Protein AF-X1JJC2-F1 (afdb_monomer_lite)

pLDDT: mean 90.28, std 11.82, range [50.94, 98.5]

Structure (mmCIF, N/CA/C/O backbone):
data_AF-X1JJC2-F1
#
_entry.id   AF-X1JJC2-F1
#
loop_
_atom_site.group_PDB
_atom_site.id
_atom_site.type_symbol
_atom_site.label_atom_id
_atom_site.label_alt_id
_atom_site.label_comp_id
_atom_site.label_asym_id
_atom_site.label_entity_id
_atom_site.label_seq_id
_atom_site.pdbx_PDB_ins_code
_atom_site.Cartn_x
_atom_site.Cartn_y
_atom_site.Cartn_z
_atom_site.occupancy
_atom_site.B_iso_or_equiv
_atom_site.auth_seq_id
_atom_site.auth_comp_id
_atom_site.auth_asym_id
_atom_site.auth_atom_id
_atom_site.pdbx_PDB_model_num
ATOM 1 N N . MET A 1 1 ? -21.782 17.270 -2.071 1.00 70.88 1 MET A N 1
ATOM 2 C CA . MET A 1 1 ? -20.366 16.975 -1.735 1.00 70.88 1 MET A CA 1
ATOM 3 C C . MET A 1 1 ? -19.457 17.809 -2.629 1.00 70.88 1 MET A C 1
ATOM 5 O O . MET A 1 1 ? -19.808 18.003 -3.785 1.00 70.88 1 MET A O 1
ATOM 9 N N . LYS A 1 2 ? -18.329 18.324 -2.120 1.00 88.06 2 LYS A N 1
ATOM 10 C CA . LYS A 1 2 ? -17.323 19.004 -2.957 1.00 88.06 2 LYS A CA 1
ATOM 11 C C . LYS A 1 2 ? -16.445 17.951 -3.638 1.00 88.06 2 LYS A C 1
ATOM 13 O O . LYS A 1 2 ? -15.927 17.072 -2.954 1.00 88.06 2 LYS A O 1
ATOM 18 N N . ILE A 1 3 ? -16.287 18.041 -4.957 1.00 92.50 3 ILE A N 1
ATOM 19 C CA . ILE A 1 3 ? -15.356 17.192 -5.711 1.00 92.50 3 ILE A CA 1
ATOM 20 C C . ILE A 1 3 ? -13.932 17.527 -5.259 1.00 92.50 3 ILE A C 1
ATOM 22 O O . ILE A 1 3 ? -13.566 18.700 -5.168 1.00 92.50 3 ILE A O 1
ATOM 26 N N . ARG A 1 4 ? -13.131 16.499 -4.971 1.00 94.69 4 ARG A N 1
ATOM 27 C CA . ARG A 1 4 ? -11.715 16.639 -4.630 1.00 94.69 4 ARG A CA 1
ATOM 28 C C . ARG A 1 4 ? -10.873 15.937 -5.686 1.00 94.69 4 ARG A C 1
ATOM 30 O O . ARG A 1 4 ? -11.038 14.744 -5.910 1.00 94.69 4 ARG A O 1
ATOM 37 N N . THR A 1 5 ? -9.962 16.677 -6.307 1.00 95.50 5 THR A N 1
ATOM 38 C CA . THR A 1 5 ? -9.025 16.138 -7.300 1.00 95.50 5 THR A CA 1
ATOM 39 C C . THR A 1 5 ? -7.713 15.752 -6.625 1.00 95.50 5 THR A C 1
ATOM 41 O O . THR A 1 5 ? -7.092 16.579 -5.955 1.00 95.50 5 THR A O 1
ATOM 44 N N . TYR A 1 6 ? -7.271 14.514 -6.834 1.00 95.50 6 TYR A N 1
ATOM 45 C CA . TYR A 1 6 ? -5.964 14.010 -6.408 1.00 95.50 6 TYR A CA 1
ATOM 46 C C . TYR A 1 6 ? -5.024 13.971 -7.618 1.00 95.50 6 TYR A C 1
ATOM 48 O O . TYR A 1 6 ? -5.466 13.699 -8.732 1.00 95.50 6 TYR A O 1
ATOM 56 N N . LYS A 1 7 ? -3.741 14.292 -7.422 1.00 97.44 7 LYS A N 1
ATOM 57 C CA . LYS A 1 7 ? -2.743 14.380 -8.499 1.00 97.44 7 LYS A CA 1
ATOM 58 C C . LYS A 1 7 ? -1.500 13.571 -8.141 1.00 97.44 7 LYS A C 1
ATOM 60 O O . LYS A 1 7 ? -1.056 13.612 -6.995 1.00 97.44 7 LYS A O 1
ATOM 65 N N . ALA A 1 8 ? -0.928 12.917 -9.143 1.00 97.69 8 ALA A N 1
ATOM 66 C CA . ALA A 1 8 ? 0.370 12.259 -9.099 1.00 97.69 8 ALA A CA 1
ATOM 67 C C . ALA A 1 8 ? 1.079 12.482 -10.443 1.00 97.69 8 ALA A C 1
ATOM 69 O O . ALA A 1 8 ? 0.416 12.609 -11.473 1.00 97.69 8 ALA A O 1
ATOM 70 N N . GLN A 1 9 ? 2.409 12.553 -10.432 1.00 98.31 9 GLN A N 1
ATOM 71 C CA . GLN A 1 9 ? 3.225 12.617 -11.645 1.00 98.31 9 GLN A CA 1
ATOM 72 C C . GLN A 1 9 ? 4.267 11.505 -11.600 1.00 98.31 9 GLN A C 1
ATOM 74 O O . GLN A 1 9 ? 5.116 11.508 -10.713 1.00 98.31 9 GLN A O 1
ATOM 79 N N . THR A 1 10 ? 4.226 10.595 -12.568 1.00 98.25 10 THR A N 1
ATOM 80 C CA . THR A 1 10 ? 5.177 9.485 -12.687 1.00 98.25 10 THR A CA 1
ATOM 81 C C . THR A 1 10 ? 6.152 9.759 -13.822 1.00 98.25 10 THR A C 1
ATOM 83 O O . THR A 1 10 ? 5.743 10.114 -14.927 1.00 98.25 10 THR A O 1
ATOM 86 N N . LYS A 1 11 ? 7.448 9.616 -13.546 1.00 98.44 11 LYS A N 1
ATOM 87 C CA . LYS A 1 11 ? 8.533 9.780 -14.511 1.00 98.44 11 LYS A CA 1
ATOM 88 C C . LYS A 1 11 ? 9.309 8.471 -14.626 1.00 98.44 11 LYS A C 1
ATOM 90 O O . LYS A 1 11 ? 9.744 7.923 -13.616 1.00 98.44 11 LYS A O 1
ATOM 95 N N . TRP A 1 12 ? 9.522 8.019 -15.859 1.00 98.31 12 TRP A N 1
ATOM 96 C CA . TRP A 1 12 ? 10.458 6.937 -16.149 1.00 98.31 12 TRP A CA 1
ATOM 97 C C . TRP A 1 12 ? 11.899 7.366 -15.861 1.00 98.31 12 TRP A C 1
ATOM 99 O O . TRP A 1 12 ? 12.299 8.478 -16.221 1.00 98.31 12 TRP A O 1
ATOM 109 N N . ILE A 1 13 ? 12.648 6.495 -15.187 1.00 97.50 13 ILE A N 1
ATOM 110 C CA . ILE A 1 13 ? 14.047 6.733 -14.832 1.00 97.50 13 ILE A CA 1
ATOM 111 C C . ILE A 1 13 ? 14.950 5.890 -15.729 1.00 97.50 13 ILE A C 1
ATOM 113 O O . ILE A 1 13 ? 15.681 6.444 -16.544 1.00 97.50 13 ILE A O 1
ATOM 117 N N . GLU A 1 14 ? 14.869 4.568 -15.597 1.00 96.44 14 GLU A N 1
ATOM 118 C CA . GLU A 1 14 ? 15.636 3.594 -16.373 1.00 96.44 14 GLU A CA 1
ATOM 119 C C . GLU A 1 14 ? 14.975 2.216 -16.265 1.00 96.44 14 GLU A C 1
ATOM 121 O O . GLU A 1 14 ? 14.326 1.929 -15.261 1.00 96.44 14 GLU A O 1
ATOM 126 N N . GLY A 1 15 ? 15.150 1.346 -17.264 1.00 95.69 15 GLY A N 1
ATOM 127 C CA . GLY A 1 15 ? 14.594 -0.013 -17.228 1.00 95.69 15 GLY A CA 1
ATOM 128 C C . GLY A 1 15 ? 13.106 -0.028 -16.848 1.00 95.69 15 GLY A C 1
ATOM 129 O O . GLY A 1 15 ? 12.297 0.650 -17.482 1.00 95.69 15 GLY A O 1
ATOM 130 N N . THR A 1 16 ? 12.766 -0.766 -15.793 1.00 95.38 16 THR A N 1
ATOM 131 C CA . THR A 1 16 ? 11.429 -0.856 -15.173 1.00 95.38 16 THR A CA 1
ATOM 132 C C . THR A 1 16 ? 11.190 0.174 -14.064 1.00 95.38 16 THR A C 1
ATOM 134 O O . THR A 1 16 ? 10.080 0.268 -13.544 1.00 95.38 16 THR A O 1
ATOM 137 N N . LYS A 1 17 ? 12.202 0.969 -13.693 1.00 97.50 17 LYS A N 1
ATOM 138 C CA . LYS A 1 17 ? 12.122 1.917 -12.578 1.00 97.50 17 LYS A CA 1
ATOM 139 C C . LYS A 1 17 ? 11.419 3.203 -12.967 1.00 97.50 17 LYS A C 1
ATOM 141 O O . LYS A 1 17 ? 11.796 3.890 -13.925 1.00 97.50 17 LYS A O 1
ATOM 146 N N . VAL A 1 18 ? 10.470 3.607 -12.130 1.00 98.25 18 VAL A N 1
ATOM 147 C CA . VAL A 1 18 ? 9.801 4.905 -12.228 1.00 98.25 18 VAL A CA 1
ATOM 148 C C . VAL A 1 18 ? 9.770 5.615 -10.872 1.00 98.25 18 VAL A C 1
ATOM 150 O O . VAL A 1 18 ? 9.658 4.990 -9.818 1.00 98.25 18 VAL A O 1
ATOM 153 N N . GLU A 1 19 ? 9.854 6.945 -10.893 1.00 98.50 19 GLU A N 1
ATOM 154 C CA . GLU A 1 19 ? 9.639 7.805 -9.723 1.00 98.50 19 GLU A CA 1
ATOM 155 C C . GLU A 1 19 ? 8.262 8.466 -9.849 1.00 98.50 19 GLU A C 1
ATOM 157 O O . GLU A 1 19 ? 7.995 9.177 -10.819 1.00 98.50 19 GLU A O 1
ATOM 162 N N . THR A 1 20 ? 7.395 8.274 -8.857 1.00 98.38 20 THR A N 1
ATOM 163 C CA . THR A 1 20 ? 6.106 8.963 -8.744 1.00 98.38 20 THR A CA 1
ATOM 164 C C . THR A 1 20 ? 6.170 10.035 -7.664 1.00 98.38 20 THR A C 1
ATOM 166 O O . THR A 1 20 ? 6.430 9.749 -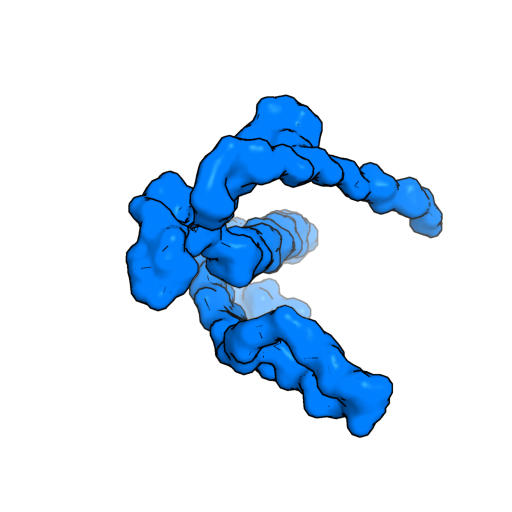6.497 1.00 98.38 20 THR A O 1
ATOM 169 N N . LYS A 1 21 ? 5.888 11.284 -8.040 1.00 98.44 21 LYS A N 1
ATOM 170 C CA . LYS A 1 21 ? 5.744 12.418 -7.122 1.00 98.44 21 LYS A CA 1
ATOM 171 C C . LYS A 1 21 ? 4.282 12.610 -6.735 1.00 98.44 21 LYS A C 1
ATOM 173 O O . LYS A 1 21 ? 3.421 12.762 -7.606 1.00 98.44 21 LYS A O 1
ATOM 178 N N . ILE A 1 22 ? 4.013 12.652 -5.432 1.00 97.81 22 ILE A N 1
ATOM 179 C CA . ILE A 1 22 ? 2.687 12.886 -4.847 1.00 97.81 22 ILE A CA 1
ATOM 180 C C . ILE A 1 22 ? 2.840 13.966 -3.779 1.00 97.81 22 ILE A C 1
ATOM 182 O O . ILE A 1 22 ? 3.312 13.692 -2.681 1.00 97.81 22 ILE A O 1
ATOM 186 N N . ARG A 1 23 ? 2.434 15.203 -4.088 1.00 96.69 23 ARG A N 1
A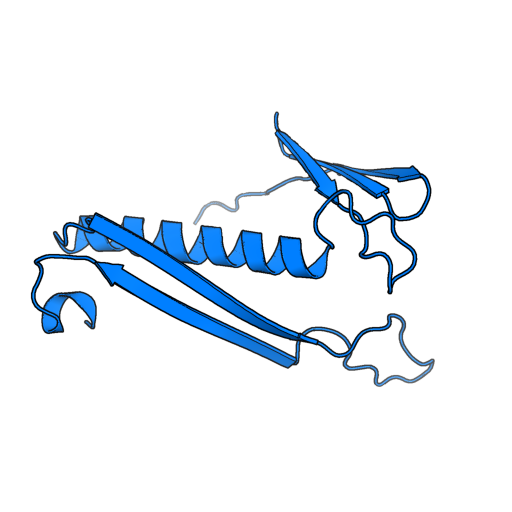TOM 187 C CA . ARG A 1 23 ? 2.734 16.382 -3.253 1.00 96.69 23 ARG A CA 1
ATOM 188 C C . ARG A 1 23 ? 4.248 16.468 -2.965 1.00 96.69 23 ARG A C 1
ATOM 190 O O . ARG A 1 23 ? 5.025 16.533 -3.911 1.00 96.69 23 ARG A O 1
ATOM 197 N N . GLU A 1 24 ? 4.657 16.463 -1.700 1.00 98.00 24 GLU A N 1
ATOM 198 C CA . GLU A 1 24 ? 6.047 16.446 -1.238 1.00 98.00 24 GLU A CA 1
ATOM 199 C C . GLU A 1 24 ? 6.694 15.045 -1.217 1.00 98.00 24 GLU A C 1
ATOM 201 O O . GLU A 1 24 ? 7.902 14.930 -1.021 1.00 98.00 24 GLU A O 1
ATOM 206 N N . PHE A 1 25 ? 5.915 13.980 -1.428 1.00 98.06 25 PHE A N 1
ATOM 207 C CA . PHE A 1 25 ? 6.389 12.599 -1.340 1.00 98.06 25 PHE A CA 1
ATOM 208 C C . PHE A 1 25 ? 6.905 12.075 -2.674 1.00 98.06 25 PHE A C 1
ATOM 210 O O . PHE A 1 25 ? 6.412 12.429 -3.751 1.00 98.06 25 PHE A O 1
ATOM 217 N N . LYS A 1 26 ? 7.857 11.149 -2.572 1.00 97.75 26 LYS A N 1
ATOM 218 C CA . LYS A 1 26 ? 8.352 10.337 -3.677 1.00 97.75 26 LYS A CA 1
ATOM 219 C C . LYS A 1 26 ? 8.063 8.871 -3.401 1.00 97.75 26 LYS A C 1
ATOM 221 O O . LYS A 1 26 ? 8.335 8.389 -2.306 1.00 97.75 26 LYS A O 1
ATOM 226 N N . VAL A 1 27 ? 7.547 8.182 -4.407 1.00 98.31 27 VAL A N 1
ATOM 227 C CA . VAL A 1 27 ? 7.316 6.739 -4.394 1.00 98.31 27 VAL A CA 1
ATOM 228 C C . VAL A 1 27 ? 8.050 6.146 -5.584 1.00 98.31 27 VAL A C 1
ATOM 230 O O . VAL A 1 27 ? 7.816 6.562 -6.718 1.00 98.31 27 VAL A O 1
ATOM 233 N N . PHE A 1 28 ? 8.947 5.202 -5.327 1.00 98.31 28 PHE A N 1
ATOM 234 C CA . PHE A 1 28 ? 9.601 4.434 -6.379 1.00 98.31 28 PHE A CA 1
ATOM 235 C C . PHE A 1 28 ? 8.788 3.180 -6.669 1.00 98.31 28 PHE A C 1
ATOM 237 O O . PHE A 1 28 ? 8.195 2.598 -5.761 1.00 98.31 28 PHE A O 1
ATOM 244 N N . ILE A 1 29 ? 8.754 2.800 -7.938 1.00 98.31 29 ILE A N 1
ATOM 245 C CA . ILE A 1 29 ? 8.142 1.567 -8.424 1.00 98.31 29 ILE A CA 1
ATOM 246 C C . ILE A 1 29 ? 9.165 0.906 -9.342 1.00 98.31 29 ILE A C 1
ATOM 248 O O . ILE A 1 29 ? 9.865 1.600 -10.086 1.00 98.31 29 ILE A O 1
ATOM 252 N N . ASP A 1 30 ? 9.263 -0.410 -9.256 1.00 97.88 30 ASP A N 1
ATOM 253 C CA . ASP A 1 30 ? 10.151 -1.248 -10.062 1.00 97.88 30 ASP A CA 1
ATOM 254 C C . ASP A 1 30 ? 9.389 -2.522 -10.464 1.00 97.88 30 ASP A C 1
ATOM 256 O O . ASP A 1 30 ? 8.170 -2.563 -10.372 1.00 97.88 30 ASP A O 1
ATOM 260 N N . GLU A 1 31 ? 10.082 -3.556 -10.919 1.00 96.44 31 GLU A N 1
ATOM 261 C CA . GLU A 1 31 ? 9.546 -4.904 -11.079 1.00 96.44 31 GLU A CA 1
ATOM 262 C C . GLU A 1 31 ? 10.468 -5.917 -10.360 1.00 96.44 31 GLU A C 1
ATOM 264 O O . GLU A 1 31 ? 11.667 -5.651 -10.183 1.00 96.44 31 GLU A O 1
ATOM 269 N N . PRO A 1 32 ? 9.953 -7.089 -9.948 1.00 95.62 32 PRO A N 1
ATOM 270 C CA . PRO A 1 32 ? 10.753 -8.213 -9.476 1.00 95.62 32 PRO A CA 1
ATOM 271 C C . PRO A 1 32 ? 11.733 -8.706 -10.547 1.00 95.62 32 PRO A C 1
ATOM 273 O O . PRO A 1 32 ? 11.566 -8.448 -11.746 1.00 95.62 32 PRO A O 1
ATOM 276 N N . LEU A 1 33 ? 12.745 -9.471 -10.129 1.00 94.81 33 LEU A N 1
ATOM 277 C CA . LEU A 1 33 ? 13.760 -10.004 -11.046 1.00 94.81 33 LEU A CA 1
ATOM 278 C C . LEU A 1 33 ? 13.135 -10.922 -12.110 1.00 94.81 33 LEU A C 1
ATOM 280 O O . LEU A 1 33 ? 13.505 -10.854 -13.283 1.00 94.81 33 LEU A O 1
ATOM 284 N N . GLU A 1 34 ? 12.146 -11.736 -11.732 1.00 91.19 34 GLU A N 1
ATOM 285 C CA . GLU A 1 34 ? 11.408 -12.620 -12.642 1.00 91.19 34 GLU A CA 1
ATOM 286 C C . GLU A 1 34 ? 10.602 -11.867 -13.714 1.00 91.19 34 GLU A C 1
ATOM 288 O O . GLU A 1 34 ? 10.344 -12.411 -14.789 1.00 91.19 34 GLU A O 1
ATOM 293 N N . PHE A 1 35 ? 10.276 -10.594 -13.470 1.00 87.81 35 PHE A N 1
ATOM 294 C CA . PHE A 1 35 ? 9.628 -9.694 -14.427 1.00 87.81 35 PHE A CA 1
ATOM 295 C C . PHE A 1 35 ? 10.606 -8.683 -15.040 1.00 87.81 35 PHE A C 1
ATOM 297 O O . PHE A 1 35 ? 10.199 -7.645 -15.558 1.00 87.81 35 PHE A O 1
ATOM 304 N N . ARG A 1 36 ? 11.903 -9.032 -15.072 1.00 90.62 36 ARG A N 1
ATOM 305 C CA . ARG A 1 36 ? 12.998 -8.256 -15.687 1.00 90.62 36 ARG A CA 1
ATOM 306 C C . ARG A 1 36 ? 13.270 -6.902 -15.028 1.00 90.62 36 ARG A C 1
ATOM 308 O O . ARG A 1 36 ? 13.943 -6.070 -15.640 1.00 90.62 36 ARG A O 1
ATOM 315 N N . GLY A 1 37 ? 12.767 -6.676 -13.818 1.00 93.88 37 GLY A N 1
ATOM 316 C CA . GLY A 1 37 ? 13.134 -5.503 -13.042 1.00 93.88 37 GLY A CA 1
ATOM 317 C C . GLY A 1 37 ? 14.370 -5.730 -12.191 1.00 93.88 37 GLY A C 1
ATOM 318 O O . GLY A 1 37 ? 15.135 -6.671 -12.411 1.00 93.88 37 GLY A O 1
ATOM 319 N N . THR A 1 38 ? 14.590 -4.838 -11.225 1.00 97.06 38 THR A N 1
ATOM 320 C CA . THR A 1 38 ? 15.765 -4.912 -10.342 1.00 97.06 38 THR A CA 1
ATOM 321 C C . THR A 1 38 ? 15.417 -5.173 -8.880 1.00 97.06 38 THR A C 1
ATOM 323 O O . THR A 1 38 ? 16.320 -5.211 -8.046 1.00 97.06 38 THR A O 1
ATOM 326 N N . ASN A 1 39 ? 14.131 -5.372 -8.568 1.00 97.25 39 ASN A N 1
ATOM 327 C CA . ASN A 1 39 ? 13.632 -5.646 -7.223 1.00 97.25 39 ASN A CA 1
ATOM 328 C C . ASN A 1 39 ? 14.089 -4.608 -6.172 1.00 97.25 39 ASN A C 1
ATOM 330 O O . ASN A 1 39 ? 14.392 -4.947 -5.029 1.00 97.25 39 ASN A O 1
ATOM 334 N N . THR A 1 40 ? 14.197 -3.331 -6.566 1.00 97.44 40 THR A N 1
ATOM 335 C CA . THR A 1 40 ? 14.630 -2.233 -5.669 1.00 97.44 40 THR A CA 1
ATOM 336 C C . THR A 1 40 ? 13.478 -1.411 -5.094 1.00 97.44 40 THR A C 1
ATOM 338 O O . THR A 1 40 ? 13.689 -0.560 -4.230 1.00 97.44 40 THR A O 1
ATOM 341 N N . ALA A 1 41 ? 12.263 -1.653 -5.574 1.00 97.81 41 ALA A N 1
ATOM 342 C CA . ALA A 1 41 ? 11.025 -1.028 -5.136 1.00 97.81 41 ALA A CA 1
ATOM 343 C C . ALA A 1 41 ? 9.862 -2.002 -5.415 1.00 97.81 41 ALA A C 1
ATOM 345 O O . ALA A 1 41 ? 10.039 -2.909 -6.233 1.00 97.81 41 ALA A O 1
ATOM 346 N N . PRO A 1 42 ? 8.694 -1.852 -4.760 1.00 97.75 42 PRO A N 1
ATOM 347 C CA . PRO A 1 42 ? 7.545 -2.704 -5.047 1.00 97.75 42 PRO A CA 1
ATOM 348 C C . PRO A 1 42 ? 7.105 -2.549 -6.498 1.00 97.75 42 PRO A C 1
ATOM 350 O O . PRO A 1 42 ? 7.279 -1.487 -7.111 1.00 97.75 42 PRO A O 1
ATOM 353 N N . ASN A 1 43 ? 6.469 -3.591 -7.013 1.00 95.75 43 ASN A N 1
ATOM 354 C CA . ASN A 1 43 ? 5.867 -3.525 -8.329 1.00 95.75 43 ASN A CA 1
ATOM 355 C C . ASN A 1 43 ? 4.563 -2.710 -8.327 1.00 95.75 43 ASN A C 1
ATOM 357 O O . ASN A 1 43 ? 3.993 -2.443 -7.259 1.00 95.75 43 ASN A O 1
ATOM 361 N N . PRO A 1 44 ? 4.062 -2.268 -9.497 1.00 94.31 44 PRO A N 1
ATOM 362 C CA . PRO A 1 44 ? 2.857 -1.442 -9.555 1.00 94.31 44 PRO A CA 1
ATOM 363 C C . PRO A 1 44 ? 1.631 -2.098 -8.895 1.00 94.31 44 PRO A C 1
ATOM 365 O O . PRO A 1 44 ? 0.801 -1.410 -8.299 1.00 94.31 44 PRO A O 1
ATOM 368 N N . VAL A 1 45 ? 1.515 -3.424 -8.999 1.00 93.69 45 VAL A N 1
ATOM 369 C CA . VAL A 1 45 ? 0.386 -4.224 -8.501 1.00 93.69 45 VAL A CA 1
ATOM 370 C C . VAL A 1 45 ? 0.446 -4.361 -6.975 1.00 93.69 45 VAL A C 1
ATOM 372 O O . VAL A 1 45 ? -0.554 -4.150 -6.289 1.00 93.69 45 VAL A O 1
ATOM 375 N N . GLU A 1 46 ? 1.627 -4.630 -6.428 1.00 96.06 46 GLU A N 1
ATOM 376 C CA . GLU A 1 46 ? 1.906 -4.665 -4.990 1.00 96.06 46 GLU A CA 1
ATOM 377 C C . GLU A 1 46 ? 1.682 -3.296 -4.351 1.00 96.06 46 GLU A C 1
ATOM 379 O O . GLU A 1 46 ? 1.024 -3.190 -3.315 1.00 96.06 46 GLU A O 1
ATOM 384 N N . LEU A 1 47 ? 2.161 -2.225 -4.992 1.00 97.38 47 LEU A N 1
ATOM 385 C CA . LEU A 1 47 ? 1.950 -0.866 -4.504 1.00 97.38 47 LEU A CA 1
ATOM 386 C C . LEU A 1 47 ? 0.461 -0.491 -4.508 1.00 97.38 47 LEU A C 1
ATOM 388 O O . LEU A 1 47 ? -0.010 0.196 -3.596 1.00 97.38 47 LEU A O 1
ATOM 392 N N . PHE A 1 48 ? -0.302 -0.958 -5.499 1.00 96.31 48 PHE A N 1
ATOM 393 C CA . PHE A 1 48 ? -1.752 -0.798 -5.511 1.00 96.31 48 PHE A CA 1
ATOM 394 C C . PHE A 1 48 ? -2.408 -1.494 -4.309 1.00 96.31 48 PHE A C 1
ATOM 396 O O . PHE A 1 48 ? -3.194 -0.851 -3.606 1.00 96.31 48 PHE A O 1
ATOM 403 N N . LEU A 1 49 ? -2.052 -2.751 -4.012 1.00 97.88 49 LEU A N 1
ATOM 404 C CA . LEU A 1 49 ? -2.554 -3.452 -2.822 1.00 97.88 49 LEU A CA 1
ATOM 405 C C . LEU A 1 49 ? -2.152 -2.728 -1.531 1.00 97.88 49 LEU A C 1
ATOM 407 O O . LEU A 1 49 ? -3.000 -2.510 -0.669 1.00 97.88 49 LEU A O 1
ATOM 411 N N . ALA A 1 50 ? -0.910 -2.251 -1.423 1.00 97.81 50 ALA A N 1
ATOM 412 C CA . ALA A 1 50 ? -0.464 -1.459 -0.277 1.00 97.81 50 ALA A CA 1
ATOM 413 C C . ALA A 1 50 ? -1.305 -0.180 -0.091 1.00 97.81 50 ALA A C 1
ATOM 415 O O . ALA A 1 50 ? -1.705 0.156 1.028 1.00 97.81 50 ALA A O 1
ATOM 416 N N . SER A 1 51 ? -1.640 0.513 -1.187 1.00 97.56 51 SER A N 1
ATOM 417 C CA . SER A 1 51 ? -2.505 1.699 -1.143 1.00 97.56 51 SER A CA 1
ATOM 418 C C . SER A 1 51 ? -3.921 1.375 -0.648 1.00 97.56 51 SER A C 1
ATOM 420 O O . SER A 1 51 ? -4.490 2.129 0.150 1.00 97.56 51 SER A O 1
ATOM 422 N N . LEU A 1 52 ? -4.469 0.226 -1.060 1.00 97.94 52 LEU A N 1
ATOM 423 C CA . LEU A 1 52 ? -5.766 -0.264 -0.603 1.00 97.94 52 LEU A CA 1
ATOM 424 C C . LEU A 1 52 ? -5.727 -0.613 0.889 1.00 97.94 52 LEU A C 1
ATOM 426 O O . LEU A 1 52 ? -6.620 -0.194 1.624 1.00 97.94 52 LEU A O 1
ATOM 430 N N . GLY A 1 53 ? -4.673 -1.287 1.358 1.00 97.94 53 GLY A N 1
ATOM 431 C CA . GLY A 1 53 ? -4.473 -1.592 2.779 1.00 97.94 53 GLY A CA 1
ATOM 432 C C . GLY A 1 53 ? -4.465 -0.342 3.649 1.00 97.94 53 GLY A C 1
ATOM 433 O O . GLY A 1 53 ? -5.176 -0.279 4.653 1.00 97.94 53 GLY A O 1
ATOM 434 N N . GLY A 1 54 ? -3.765 0.707 3.207 1.00 97.81 54 GLY A N 1
ATOM 435 C CA . GLY A 1 54 ? -3.800 2.011 3.869 1.00 97.81 54 GLY A CA 1
ATOM 436 C C . GLY A 1 54 ? -5.213 2.603 3.943 1.00 97.81 54 GLY A C 1
ATOM 437 O O . GLY A 1 54 ? -5.621 3.100 4.993 1.00 97.81 54 GLY A O 1
ATOM 438 N N . CYS A 1 55 ? -5.990 2.513 2.860 1.00 96.88 55 CYS A N 1
ATOM 439 C CA . CYS A 1 55 ? -7.378 2.982 2.833 1.00 96.88 55 CYS A CA 1
ATOM 440 C C . CYS A 1 55 ? -8.270 2.221 3.830 1.00 96.88 55 CYS A C 1
ATOM 442 O O . CYS A 1 55 ? -9.018 2.842 4.592 1.00 96.88 55 CYS A O 1
ATOM 444 N N . VAL A 1 56 ? -8.156 0.889 3.869 1.00 96.56 56 VAL A N 1
ATOM 445 C CA . VAL A 1 56 ? -8.905 0.032 4.798 1.00 96.56 56 VAL A CA 1
ATOM 446 C C . VAL A 1 56 ? -8.549 0.385 6.244 1.00 96.56 56 VAL A C 1
ATOM 448 O O . VAL A 1 56 ? -9.444 0.728 7.016 1.00 96.56 56 VAL A O 1
ATOM 451 N N . ILE A 1 57 ? -7.260 0.422 6.601 1.00 96.44 57 ILE A N 1
ATOM 452 C CA . ILE A 1 57 ? -6.801 0.770 7.959 1.00 96.44 57 ILE A CA 1
ATOM 453 C C . ILE A 1 57 ? -7.318 2.145 8.395 1.00 96.44 57 ILE A C 1
ATOM 455 O O . ILE A 1 57 ? -7.858 2.287 9.495 1.00 96.44 57 ILE A O 1
ATOM 459 N N . LEU A 1 58 ? -7.184 3.169 7.545 1.00 96.19 58 LEU A N 1
ATOM 460 C CA . LEU A 1 58 ? -7.643 4.524 7.871 1.00 96.19 58 LEU A CA 1
ATOM 461 C C . LEU A 1 58 ? -9.160 4.582 8.070 1.00 96.19 58 LEU A C 1
ATOM 463 O O . LEU A 1 58 ? -9.635 5.317 8.937 1.00 96.19 58 LEU A O 1
ATOM 467 N N . THR A 1 59 ? -9.909 3.781 7.313 1.00 94.50 59 THR A N 1
ATOM 468 C CA . THR A 1 59 ? -11.362 3.660 7.454 1.00 94.50 59 THR A CA 1
ATOM 469 C C . THR A 1 59 ? -11.731 3.012 8.788 1.00 94.50 59 THR A C 1
ATOM 471 O O . THR A 1 59 ? -12.491 3.610 9.552 1.00 94.50 59 THR A O 1
ATOM 474 N N . TYR A 1 60 ? -11.138 1.860 9.127 1.00 93.62 60 TYR A N 1
ATOM 475 C CA . TYR A 1 60 ? -11.353 1.194 10.420 1.00 93.62 60 TYR A CA 1
ATOM 476 C C . TYR A 1 60 ? -11.005 2.113 11.592 1.00 93.62 60 TYR A C 1
ATOM 478 O O . TYR A 1 60 ? -11.809 2.286 12.505 1.00 93.62 60 TYR A O 1
ATOM 486 N N . ARG A 1 61 ? -9.856 2.798 11.542 1.00 93.19 61 ARG A N 1
ATOM 487 C CA . ARG A 1 61 ? -9.472 3.770 12.578 1.00 93.19 61 ARG A CA 1
ATOM 488 C C . ARG A 1 61 ? -10.416 4.967 12.668 1.00 93.19 61 ARG A C 1
ATOM 490 O O . ARG A 1 61 ? -10.612 5.500 13.761 1.00 93.19 61 ARG A O 1
ATOM 497 N N . GLY A 1 62 ? -10.967 5.414 11.542 1.00 92.75 62 GLY A N 1
ATOM 498 C CA . GLY A 1 62 ? -11.952 6.492 11.496 1.00 92.75 62 GLY A CA 1
ATOM 499 C C . GLY A 1 62 ? -13.258 6.106 12.191 1.00 92.75 62 GLY A C 1
ATOM 500 O O . GLY A 1 62 ? -13.759 6.870 13.016 1.00 92.75 62 GLY A O 1
ATOM 501 N N . TYR A 1 63 ? -13.776 4.909 11.908 1.00 91.06 63 TYR A N 1
ATOM 502 C CA . TYR A 1 63 ? -15.019 4.414 12.502 1.00 91.06 63 TYR A CA 1
ATOM 503 C C . TYR A 1 63 ? -14.861 3.939 13.945 1.00 91.06 63 TYR A C 1
ATOM 505 O O . TYR A 1 63 ? -15.732 4.234 14.756 1.00 91.06 63 TYR A O 1
ATOM 513 N N . ALA A 1 64 ? -13.749 3.301 14.313 1.00 90.81 64 ALA A N 1
ATOM 514 C CA . ALA A 1 64 ? -13.503 2.861 15.688 1.00 90.81 64 ALA A CA 1
ATOM 515 C C . ALA A 1 64 ? -13.612 4.017 16.695 1.00 90.81 64 ALA A C 1
ATOM 517 O O . ALA A 1 64 ? -14.202 3.864 17.761 1.00 90.81 64 ALA A O 1
ATOM 518 N N . LYS A 1 65 ? -13.150 5.218 16.314 1.00 84.31 65 LYS A N 1
ATOM 519 C CA . LYS A 1 65 ? -13.347 6.441 17.109 1.00 84.31 65 LYS A CA 1
ATOM 520 C C . LYS A 1 65 ? -14.821 6.807 17.277 1.00 84.31 65 LYS A C 1
ATOM 522 O O . LYS A 1 65 ? -15.218 7.219 18.357 1.00 84.31 65 LYS A O 1
ATOM 527 N N . LYS A 1 66 ? -15.620 6.673 16.216 1.00 87.19 66 LYS A N 1
ATOM 528 C CA . LYS A 1 66 ? -17.060 6.967 16.239 1.00 87.19 66 LYS A CA 1
ATOM 529 C C . LYS A 1 66 ? -17.831 5.977 17.116 1.00 87.19 66 LYS A C 1
ATOM 531 O O . LYS A 1 66 ? -18.801 6.374 17.747 1.00 87.19 66 LYS A O 1
ATOM 536 N N . PHE A 1 67 ? -17.405 4.718 17.141 1.00 87.38 67 PHE A N 1
ATOM 537 C CA . PHE A 1 67 ? -18.030 3.659 17.931 1.00 87.38 67 PHE A CA 1
ATOM 538 C C . PHE A 1 67 ? -17.399 3.480 19.317 1.00 87.38 67 PHE A C 1
ATOM 540 O O . PHE A 1 67 ? -17.770 2.555 20.026 1.00 87.38 67 PHE A O 1
ATOM 547 N N . GLU A 1 68 ? -16.463 4.339 19.728 1.00 88.69 68 GLU A N 1
ATOM 548 C CA . GLU A 1 68 ? -15.786 4.243 21.031 1.00 88.69 68 GLU A CA 1
ATOM 549 C C . GLU A 1 68 ? -15.148 2.858 21.257 1.00 88.69 68 GLU A C 1
ATOM 551 O O . GLU A 1 68 ? -15.296 2.232 22.310 1.00 88.69 68 GLU A O 1
ATOM 556 N N . VAL A 1 69 ? -14.485 2.341 20.221 1.00 92.25 69 VAL A N 1
ATOM 557 C CA . VAL A 1 69 ? -13.678 1.117 20.266 1.00 92.25 69 VAL A CA 1
ATOM 558 C C . VAL A 1 69 ? -12.209 1.521 20.278 1.00 92.25 69 VAL A C 1
ATOM 560 O O . VAL A 1 69 ? -11.718 2.161 19.343 1.00 92.25 69 VAL A O 1
ATOM 563 N N . ASN A 1 70 ? -11.498 1.150 21.341 1.00 92.75 70 ASN A N 1
ATOM 564 C CA . ASN A 1 70 ? -10.063 1.380 21.439 1.00 92.75 70 ASN A CA 1
ATOM 565 C C . ASN A 1 70 ? -9.300 0.246 20.745 1.00 92.75 70 ASN A C 1
ATOM 567 O O . ASN A 1 70 ? -9.254 -0.871 21.252 1.00 92.75 70 ASN A O 1
ATOM 571 N N . ILE A 1 71 ? -8.720 0.529 19.582 1.00 93.25 71 ILE A N 1
ATOM 572 C CA . ILE A 1 71 ? -7.896 -0.426 18.835 1.00 93.25 71 ILE A CA 1
ATOM 573 C C . ILE A 1 71 ? -6.446 -0.306 19.312 1.00 93.25 71 ILE A C 1
ATOM 575 O O . ILE A 1 71 ? -5.840 0.756 19.161 1.00 93.25 71 ILE A O 1
ATOM 579 N N . GLU A 1 72 ? -5.898 -1.397 19.841 1.00 95.00 72 GLU A N 1
ATOM 580 C CA . GLU A 1 72 ? -4.488 -1.511 20.230 1.00 95.00 72 GLU A CA 1
ATOM 581 C C . GLU A 1 72 ? -3.591 -1.823 19.035 1.00 95.00 72 GLU A C 1
ATOM 583 O O . GLU A 1 72 ? -2.517 -1.242 18.903 1.00 95.00 72 GLU A O 1
ATOM 588 N N . ASP A 1 73 ? -4.043 -2.732 18.170 1.00 96.38 73 ASP A N 1
ATOM 589 C CA . ASP A 1 73 ? -3.325 -3.145 16.969 1.00 96.38 73 ASP A CA 1
ATOM 590 C C . ASP A 1 73 ? -4.303 -3.440 15.827 1.00 96.38 73 ASP A C 1
ATOM 592 O O . ASP A 1 73 ? -5.433 -3.887 16.055 1.00 96.38 73 ASP A O 1
ATOM 596 N N . LEU A 1 74 ? -3.883 -3.140 14.600 1.00 95.75 74 LEU A N 1
ATOM 597 C CA . LEU A 1 74 ? -4.702 -3.269 13.400 1.00 95.75 74 LEU A CA 1
ATOM 598 C C . LEU A 1 74 ? -3.832 -3.610 12.197 1.00 95.75 74 LEU A C 1
ATOM 600 O O . LEU A 1 74 ? -3.092 -2.763 11.693 1.00 95.75 74 LEU A O 1
ATOM 604 N N . VAL A 1 75 ? -4.003 -4.827 11.697 1.00 97.69 75 VAL A N 1
ATOM 605 C CA . VAL A 1 75 ? -3.288 -5.350 10.534 1.00 97.69 75 VAL A CA 1
ATOM 606 C C . VAL A 1 75 ? -4.297 -5.701 9.447 1.00 97.69 75 VAL A C 1
ATOM 608 O O . VAL A 1 75 ? -5.375 -6.223 9.727 1.00 97.69 75 VAL A O 1
ATOM 611 N N . VAL A 1 76 ? -3.956 -5.396 8.195 1.00 97.50 76 VAL A N 1
ATOM 612 C CA . VAL A 1 76 ? -4.740 -5.805 7.026 1.00 97.50 76 VAL A CA 1
ATOM 613 C C . VAL A 1 76 ? -3.839 -6.623 6.117 1.00 97.50 76 VAL A C 1
ATOM 615 O O . VAL A 1 76 ? -2.918 -6.079 5.510 1.00 97.50 76 VAL A O 1
ATOM 618 N N . ASN A 1 77 ? -4.124 -7.918 6.017 1.00 97.94 77 ASN A N 1
ATOM 619 C CA . ASN A 1 77 ? -3.487 -8.801 5.047 1.00 97.94 77 ASN A CA 1
ATOM 620 C C . ASN A 1 77 ? -4.261 -8.703 3.736 1.00 97.94 77 ASN A C 1
ATOM 622 O O . ASN A 1 77 ? -5.488 -8.767 3.746 1.00 97.94 77 ASN A O 1
ATOM 626 N N . LEU A 1 78 ? -3.559 -8.521 2.621 1.00 97.75 78 LEU A N 1
ATOM 627 C CA . LEU A 1 78 ? -4.150 -8.338 1.299 1.00 97.75 78 LEU A CA 1
ATOM 628 C C . LEU A 1 78 ? -3.502 -9.283 0.304 1.00 97.75 78 LEU A C 1
ATOM 630 O O . LEU A 1 78 ? -2.280 -9.347 0.201 1.00 97.75 78 LEU A O 1
ATOM 634 N N . GLU A 1 79 ? -4.339 -9.938 -0.482 1.00 97.25 79 GLU A N 1
ATOM 635 C CA . GLU A 1 79 ? -3.921 -10.740 -1.621 1.00 97.25 79 GLU A CA 1
ATOM 636 C C . GLU A 1 79 ? -4.842 -10.465 -2.807 1.00 97.25 79 GLU A C 1
ATOM 638 O O . GLU A 1 79 ? -6.016 -10.118 -2.647 1.00 97.25 79 GLU A O 1
ATOM 643 N N . GLY A 1 80 ? -4.314 -10.593 -4.018 1.00 95.19 80 GLY A N 1
ATOM 644 C CA . GLY A 1 80 ? -5.102 -10.389 -5.221 1.00 95.19 80 GLY A CA 1
ATOM 645 C C . GLY A 1 80 ? -4.638 -11.282 -6.353 1.00 95.19 80 GLY A C 1
ATOM 646 O O . GLY A 1 80 ? -3.457 -11.305 -6.688 1.00 95.19 80 GLY A O 1
ATOM 647 N N . ASP A 1 81 ? -5.588 -11.976 -6.971 1.00 92.88 81 ASP A N 1
ATOM 648 C CA . ASP A 1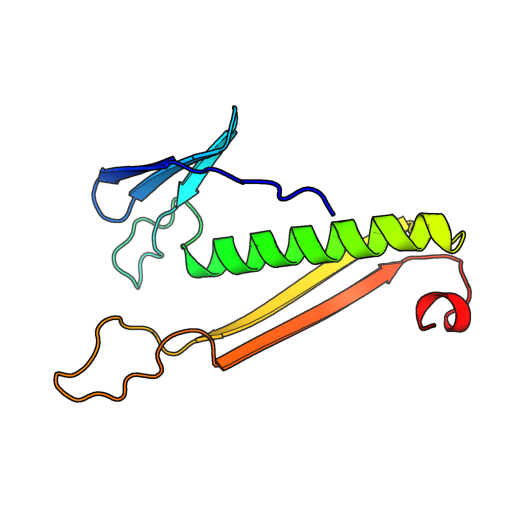 81 ? -5.312 -12.813 -8.132 1.00 92.88 81 ASP A CA 1
ATOM 649 C C . ASP A 1 81 ? -5.450 -11.956 -9.380 1.00 92.88 81 ASP A C 1
ATOM 651 O O . ASP A 1 81 ? -6.507 -11.367 -9.632 1.00 92.88 81 ASP A O 1
ATOM 655 N N . MET A 1 82 ? -4.398 -11.891 -10.184 1.00 87.44 82 MET A N 1
ATOM 656 C CA . MET A 1 82 ? -4.364 -11.103 -11.409 1.00 87.44 82 MET A CA 1
ATOM 657 C C . MET A 1 82 ? -3.917 -11.971 -12.577 1.00 87.44 82 MET A C 1
ATOM 659 O O . MET A 1 82 ? -3.000 -12.774 -12.450 1.00 87.44 82 MET A O 1
ATOM 663 N N . ILE A 1 83 ? -4.554 -11.785 -13.735 1.00 84.06 83 ILE A N 1
ATOM 664 C CA . ILE A 1 83 ? -4.012 -12.294 -14.999 1.00 84.06 83 ILE A CA 1
ATOM 665 C C . ILE A 1 83 ? -3.045 -11.226 -15.539 1.00 84.06 83 ILE A C 1
ATOM 667 O O . ILE A 1 83 ? -3.526 -10.137 -15.886 1.00 84.06 83 ILE A O 1
ATOM 671 N N . PRO A 1 84 ? -1.722 -11.495 -15.582 1.00 73.81 84 PRO A N 1
ATOM 672 C CA . PRO A 1 84 ? -0.722 -10.552 -16.078 1.00 73.81 84 PRO A CA 1
ATOM 673 C C . PRO A 1 84 ? -0.760 -10.422 -17.610 1.00 73.81 84 PRO A C 1
ATOM 675 O O . PRO A 1 84 ? -1.356 -11.240 -18.312 1.00 73.81 84 PRO A O 1
ATOM 678 N N . GLY A 1 85 ? -0.099 -9.386 -18.129 1.00 68.94 85 GLY A N 1
ATOM 679 C CA . GLY A 1 85 ? -0.084 -9.026 -19.549 1.00 68.94 85 GLY A CA 1
ATOM 680 C C . GLY A 1 85 ? -0.988 -7.829 -19.849 1.00 68.94 85 GLY A C 1
ATOM 681 O O . GLY A 1 85 ? -2.016 -7.625 -19.206 1.00 68.94 85 GLY A O 1
ATOM 682 N N . GLY A 1 86 ? -0.602 -7.005 -20.818 1.00 59.25 86 GLY A N 1
ATOM 683 C CA . GLY A 1 86 ? -1.405 -5.865 -21.243 1.00 59.25 86 GLY A CA 1
ATOM 684 C C . GLY A 1 86 ? -1.263 -5.627 -22.735 1.00 59.25 86 GLY A C 1
ATOM 685 O O . GLY A 1 86 ? -0.196 -5.207 -23.160 1.00 59.25 86 GLY A O 1
ATOM 686 N N . TRP A 1 87 ? -2.317 -5.930 -23.500 1.00 52.00 87 TRP A N 1
ATOM 687 C CA . TRP A 1 87 ? -3.020 -5.020 -24.415 1.00 52.00 87 TRP A CA 1
ATOM 688 C C . TRP A 1 87 ? -4.072 -5.765 -25.243 1.00 52.00 87 TRP A C 1
ATOM 690 O O . TRP A 1 87 ? -3.841 -6.895 -25.658 1.00 52.00 87 TRP A O 1
ATOM 700 N N . VAL A 1 88 ? -5.185 -5.067 -25.478 1.00 58.16 88 VAL A N 1
ATOM 701 C CA . VAL A 1 88 ? -6.419 -5.511 -26.140 1.00 58.16 88 VAL A CA 1
ATOM 702 C C . VAL A 1 88 ? -6.136 -6.210 -27.471 1.00 58.16 88 VAL A C 1
ATOM 704 O O . VAL A 1 88 ? -5.326 -5.745 -28.269 1.00 58.16 88 VAL A O 1
ATOM 707 N N . ASP A 1 89 ? -6.852 -7.294 -27.724 1.00 50.94 89 ASP A N 1
ATOM 708 C CA . ASP A 1 89 ? -7.017 -7.852 -29.061 1.00 50.94 89 ASP A CA 1
ATOM 709 C C . ASP A 1 89 ? -7.843 -6.903 -29.960 1.00 50.94 89 ASP A C 1
ATOM 711 O O . ASP A 1 89 ? -8.583 -6.036 -29.499 1.00 50.94 89 ASP A O 1
ATOM 715 N N . GLU A 1 90 ? -7.711 -7.046 -31.278 1.00 56.53 90 GLU A N 1
ATOM 716 C CA . GLU A 1 90 ? -8.242 -6.087 -32.263 1.00 56.53 90 GLU A CA 1
ATOM 717 C C . GLU A 1 90 ? -9.790 -6.031 -32.283 1.00 56.53 90 GLU A C 1
ATOM 719 O O . GLU A 1 90 ? -10.364 -4.970 -32.530 1.00 56.53 90 GLU A O 1
ATOM 724 N N . GLN A 1 91 ? -10.457 -7.137 -31.916 1.00 62.09 91 GLN A N 1
ATOM 725 C CA . GLN A 1 91 ? -11.836 -7.257 -31.406 1.00 62.09 91 GLN A CA 1
ATOM 726 C C . GLN A 1 91 ? -11.929 -8.531 -30.547 1.00 62.09 91 GLN A C 1
ATOM 728 O O . GLN A 1 91 ? -12.302 -9.613 -30.984 1.00 62.09 91 GLN A O 1
ATOM 733 N N . GLY A 1 92 ? -11.629 -8.466 -29.278 1.00 57.94 92 GLY A N 1
ATOM 734 C CA . GLY A 1 92 ? -11.971 -7.372 -28.389 1.00 57.94 92 GLY A CA 1
ATOM 735 C C . GLY A 1 92 ? -12.391 -7.940 -27.040 1.00 57.94 92 GLY A C 1
ATOM 736 O O . GLY A 1 92 ? -13.381 -7.500 -26.456 1.00 57.94 92 GLY A O 1
ATOM 737 N N . ARG A 1 93 ? -11.702 -8.978 -26.563 1.00 60.47 93 ARG A N 1
ATOM 738 C CA . ARG A 1 93 ? -11.858 -9.541 -25.232 1.00 60.47 93 ARG A CA 1
ATOM 739 C C . ARG A 1 93 ? -10.514 -9.898 -24.629 1.00 60.47 93 ARG A C 1
ATOM 741 O O . ARG A 1 93 ? -10.120 -11.058 -24.556 1.00 60.47 93 ARG A O 1
ATOM 748 N N . GLU A 1 94 ? -9.952 -8.914 -23.955 1.00 61.09 94 GLU A N 1
ATOM 749 C CA . GLU A 1 94 ? -8.997 -9.173 -22.895 1.00 61.09 94 GLU A CA 1
ATOM 750 C C . GLU A 1 94 ? -9.519 -8.655 -21.560 1.00 61.09 94 GLU A C 1
ATOM 752 O O . GLU A 1 94 ? -9.513 -7.459 -21.281 1.00 61.09 94 GLU A O 1
ATOM 757 N N . ARG A 1 95 ? -9.950 -9.574 -20.686 1.00 61.28 95 ARG A N 1
ATOM 758 C CA . ARG A 1 95 ? -10.097 -9.268 -19.257 1.00 61.28 95 ARG A CA 1
ATOM 759 C C . ARG A 1 95 ? -8.789 -9.611 -18.562 1.00 61.28 95 ARG A C 1
ATOM 761 O O . ARG A 1 95 ? -8.669 -10.686 -17.979 1.00 61.28 95 ARG A O 1
ATOM 768 N N . ARG A 1 96 ? -7.818 -8.714 -18.640 1.00 73.44 96 ARG A N 1
ATOM 769 C CA . ARG A 1 96 ? -6.575 -8.775 -17.859 1.00 73.44 96 ARG A CA 1
ATOM 770 C C . ARG A 1 96 ? -6.687 -7.852 -16.639 1.00 73.44 96 ARG A C 1
ATOM 772 O O . ARG A 1 96 ? -7.619 -7.052 -16.567 1.00 73.44 96 ARG A O 1
ATOM 779 N N . GLY A 1 97 ? -5.813 -8.022 -15.651 1.00 83.31 97 GLY A N 1
ATOM 780 C CA . GLY A 1 97 ? -5.942 -7.354 -14.349 1.00 83.31 97 GLY A CA 1
ATOM 781 C C . GLY A 1 97 ? -6.513 -8.250 -13.250 1.00 83.31 97 GLY A C 1
ATOM 782 O O . GLY A 1 97 ? -6.673 -9.464 -13.435 1.00 83.31 97 GLY A O 1
ATOM 783 N N . PHE A 1 98 ? -6.790 -7.645 -12.093 1.00 88.69 98 PHE A N 1
ATOM 784 C CA . PHE A 1 98 ? -7.314 -8.348 -10.926 1.00 88.69 98 PHE A CA 1
ATOM 785 C C . PHE A 1 98 ? -8.652 -9.037 -11.223 1.00 88.69 98 PHE A C 1
ATOM 787 O O . PHE A 1 98 ? -9.567 -8.456 -11.809 1.00 88.69 98 PHE A O 1
ATOM 794 N N . LYS A 1 99 ? -8.762 -10.292 -10.794 1.00 89.62 99 LYS A N 1
ATOM 795 C CA . LYS A 1 99 ? -9.996 -11.087 -10.774 1.00 89.62 99 LYS A CA 1
ATOM 796 C C . LYS A 1 99 ? -10.702 -10.957 -9.449 1.00 89.62 99 LYS A C 1
ATOM 798 O O . LYS A 1 99 ? -11.920 -10.811 -9.409 1.00 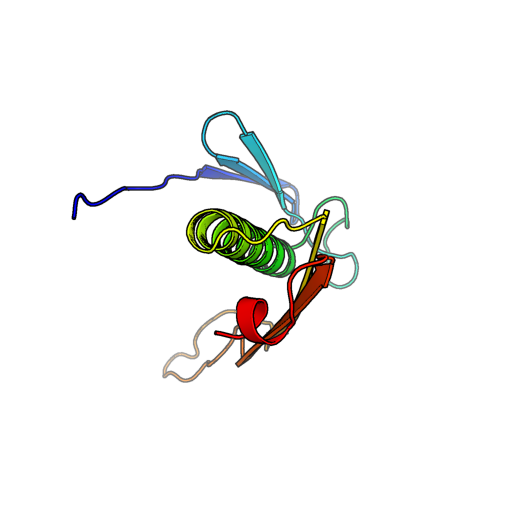89.62 99 LYS A O 1
ATOM 803 N N . GLN A 1 100 ? -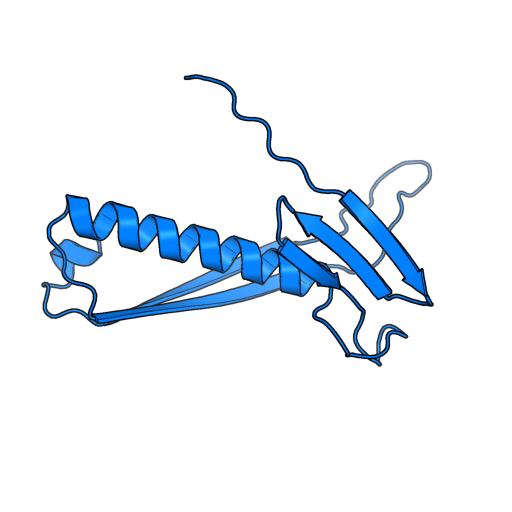9.913 -10.982 -8.390 1.00 93.50 100 GLN A N 1
ATOM 804 C CA . GLN A 1 100 ? -10.388 -10.838 -7.039 1.00 93.50 100 GLN A CA 1
ATOM 805 C C . GLN A 1 100 ? -9.272 -10.245 -6.196 1.00 93.50 100 GLN A C 1
ATOM 807 O O . GLN A 1 100 ? -8.098 -10.535 -6.413 1.00 93.50 100 GLN A O 1
ATOM 812 N N . ILE A 1 101 ? -9.670 -9.416 -5.242 1.00 96.75 101 ILE A N 1
ATOM 813 C CA . ILE A 1 101 ? -8.825 -8.971 -4.144 1.00 96.75 101 ILE A CA 1
ATOM 814 C C . ILE A 1 101 ? -9.522 -9.442 -2.877 1.00 96.75 101 ILE A C 1
ATOM 816 O O . ILE A 1 101 ? -10.735 -9.269 -2.733 1.00 96.75 101 ILE A O 1
ATOM 820 N N . ARG A 1 102 ? -8.769 -10.077 -1.991 1.00 97.50 102 ARG A N 1
ATOM 821 C CA . ARG A 1 102 ? -9.230 -10.544 -0.687 1.00 97.50 102 ARG A CA 1
ATOM 822 C C . ARG A 1 102 ? -8.417 -9.823 0.368 1.00 97.50 102 ARG A C 1
ATOM 824 O O . ARG A 1 102 ? -7.232 -9.557 0.171 1.00 97.50 102 ARG A O 1
ATOM 831 N N . TYR A 1 103 ? -9.070 -9.491 1.470 1.00 96.06 103 TYR A N 1
ATOM 832 C CA . TYR A 1 103 ? -8.383 -8.944 2.621 1.00 96.06 103 TYR A CA 1
ATOM 833 C C . TYR A 1 103 ? -8.908 -9.557 3.908 1.00 96.06 103 TYR A C 1
ATOM 835 O O . TYR A 1 103 ? -10.097 -9.851 4.033 1.00 96.06 103 TYR A O 1
ATOM 843 N N . GLU A 1 104 ? -8.006 -9.717 4.862 1.00 96.69 104 GLU A N 1
ATOM 844 C CA . GLU A 1 104 ? -8.296 -10.129 6.227 1.00 96.69 104 GLU A CA 1
ATOM 845 C C . GLU A 1 104 ? -7.888 -8.988 7.154 1.00 96.69 104 GLU A C 1
ATOM 847 O O . GLU A 1 104 ? -6.770 -8.478 7.065 1.00 96.69 104 GLU A O 1
ATOM 852 N N . VAL A 1 105 ? -8.803 -8.570 8.027 1.00 95.75 105 VAL A N 1
ATOM 853 C CA . VAL A 1 105 ? -8.542 -7.523 9.016 1.00 95.75 105 VAL A CA 1
ATOM 854 C C . VAL A 1 105 ? -8.382 -8.175 10.376 1.00 95.75 105 VAL A C 1
ATOM 856 O O . VAL A 1 105 ? -9.312 -8.800 10.882 1.00 95.75 105 VAL A O 1
ATOM 859 N N . GLN A 1 106 ? -7.213 -7.993 10.972 1.00 95.56 106 GLN A N 1
ATOM 860 C CA . GLN A 1 106 ? -6.896 -8.466 12.310 1.00 95.56 106 GLN A CA 1
ATOM 861 C C . GLN A 1 106 ? -6.899 -7.268 13.253 1.00 95.56 106 GLN A C 1
ATOM 863 O O . GLN A 1 106 ? -6.184 -6.290 13.031 1.00 95.56 106 GLN A O 1
ATOM 868 N N . ILE A 1 107 ? -7.747 -7.327 14.280 1.00 94.62 107 ILE A N 1
ATOM 869 C CA . ILE A 1 107 ? -7.978 -6.233 15.225 1.00 94.62 107 ILE A CA 1
ATOM 870 C C . ILE A 1 107 ? -7.685 -6.743 16.629 1.00 94.62 107 ILE A C 1
ATOM 872 O O . ILE A 1 107 ? -8.303 -7.706 17.080 1.00 94.62 107 ILE A O 1
ATOM 876 N N . LYS A 1 108 ? -6.790 -6.057 17.339 1.00 95.25 108 LYS A N 1
ATOM 877 C CA . LYS A 1 108 ? -6.574 -6.253 18.771 1.00 95.25 108 LYS A CA 1
ATOM 878 C C . LYS A 1 108 ? -7.270 -5.137 19.545 1.00 95.25 108 LYS A C 1
ATOM 880 O O . LYS A 1 108 ? -6.985 -3.958 19.329 1.00 95.25 108 LYS A O 1
ATOM 885 N N . THR A 1 109 ? -8.198 -5.499 20.423 1.00 94.62 109 THR A N 1
ATOM 886 C CA . THR A 1 109 ? -8.967 -4.562 21.253 1.00 94.62 109 THR A CA 1
ATOM 887 C C . THR A 1 109 ? -9.550 -5.275 22.472 1.00 94.62 109 THR A C 1
ATOM 889 O O . THR A 1 109 ? -9.815 -6.474 22.419 1.00 94.62 109 THR A O 1
ATOM 892 N N . GLU A 1 110 ? -9.789 -4.527 23.547 1.00 93.19 110 GLU A N 1
ATOM 893 C CA . GLU A 1 110 ? -10.539 -4.983 24.727 1.00 93.19 110 GLU A CA 1
ATOM 894 C C . GLU A 1 110 ? -12.066 -4.901 24.531 1.00 93.19 110 GLU A C 1
ATOM 896 O O . GLU A 1 110 ? -12.833 -5.365 25.375 1.00 93.19 110 GLU A O 1
ATOM 901 N N . ALA A 1 111 ? -12.535 -4.282 23.441 1.00 91.50 111 ALA A N 1
ATOM 902 C CA . ALA A 1 111 ? -13.962 -4.149 23.177 1.00 91.50 111 ALA A CA 1
ATOM 903 C C . ALA A 1 111 ? -14.616 -5.517 22.885 1.00 91.50 111 ALA A C 1
ATOM 905 O O . ALA A 1 111 ? -14.015 -6.345 22.196 1.00 91.50 111 ALA A O 1
ATOM 906 N N . PRO A 1 112 ? -15.867 -5.747 23.330 1.00 90.00 112 PRO A N 1
ATOM 907 C CA . PRO A 1 112 ? -16.601 -6.966 23.001 1.00 90.00 112 PRO A CA 1
ATOM 908 C C . PRO A 1 112 ? -16.747 -7.157 21.488 1.00 90.00 112 PRO A C 1
ATOM 910 O O . PRO A 1 112 ? -17.025 -6.199 20.767 1.00 90.00 112 PRO A O 1
ATOM 913 N N . GLU A 1 113 ? -16.630 -8.399 21.015 1.00 86.75 113 GLU A N 1
ATOM 914 C CA . GLU A 1 113 ? -16.664 -8.741 19.585 1.00 86.75 113 GLU A CA 1
ATOM 915 C C . GLU A 1 113 ? -17.920 -8.228 18.864 1.00 86.75 113 GLU A C 1
ATOM 917 O O . GLU A 1 113 ? -17.833 -7.754 17.732 1.00 86.75 113 GLU A O 1
ATOM 922 N N . GLU A 1 114 ? -19.075 -8.254 19.534 1.00 86.06 114 GLU A N 1
ATOM 923 C CA . GLU A 1 114 ? -20.336 -7.733 18.995 1.00 86.06 114 GLU A CA 1
ATOM 924 C C . GLU A 1 114 ? -20.203 -6.266 18.564 1.00 86.06 114 GLU A C 1
ATOM 926 O O . GLU A 1 114 ? -20.632 -5.908 17.474 1.00 86.06 114 GLU A O 1
ATOM 931 N N . LYS A 1 115 ? -19.498 -5.452 19.360 1.00 84.06 115 LYS A N 1
ATOM 932 C CA . LYS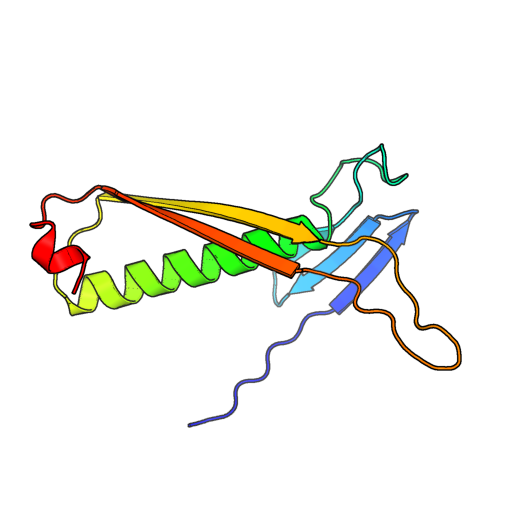 A 1 115 ? -19.252 -4.029 19.095 1.00 84.06 115 LYS A CA 1
ATOM 933 C C . LYS A 1 115 ? -18.281 -3.797 17.930 1.00 84.06 115 LYS A C 1
ATOM 935 O O . LYS A 1 115 ? -18.265 -2.718 17.346 1.00 84.06 115 LYS A O 1
ATOM 940 N N . VAL A 1 116 ? -17.442 -4.786 17.622 1.00 83.75 116 VAL A N 1
ATOM 941 C CA . VAL A 1 116 ? -16.440 -4.724 16.545 1.00 83.75 116 VAL A CA 1
ATOM 942 C C . VAL A 1 116 ? -17.026 -5.195 15.209 1.00 83.75 116 VAL A C 1
ATOM 944 O O . VAL A 1 116 ? -16.574 -4.745 14.156 1.00 83.75 116 VAL A O 1
ATOM 947 N N . ARG A 1 117 ? -18.016 -6.098 15.238 1.00 80.19 117 ARG A N 1
ATOM 948 C CA . ARG A 1 117 ? -18.632 -6.699 14.042 1.00 80.19 117 ARG A CA 1
ATOM 949 C C . ARG A 1 117 ? -19.871 -5.963 13.508 1.00 80.19 117 ARG A C 1
ATOM 951 O O . ARG A 1 117 ? -20.222 -6.205 12.354 1.00 80.19 117 ARG A O 1
ATOM 958 N N . THR A 1 118 ? -20.535 -5.135 14.317 1.00 59.97 118 THR A N 1
ATOM 959 C CA . THR A 1 118 ? -21.671 -4.271 13.912 1.00 59.97 118 THR A CA 1
ATOM 960 C C . THR A 1 118 ? -21.241 -3.037 13.136 1.00 59.97 118 THR A C 1
ATOM 962 O O . THR A 1 118 ? -21.951 -2.682 12.169 1.00 59.97 118 THR A O 1
#

InterPro domains:
  IPR003718 OsmC/Ohr conserved domain [PF02566] (37-116)
  IPR015946 K homology domain-like, alpha/beta [G3DSA:3.30.300.20] (1-118)
  IPR036102 OsmC/Ohr superfamily [SSF82784] (2-117)
  IPR052924 OsmC/Ohr hydroperoxide reductase [PTHR35368] (5-116)

Radius of gyration: 18.67 Å; chains: 1; bounding box: 37×32×57 Å

Sequence (118 aa):
MKIRTYKAQTKWIEGTKVETKIREFKVFIDEPLEFRGTNTAPNPVELFLASLGGCVILTYRGYAKKFEVNIEDLVVNLEGDMIPGGWVDEQGRERRGFKQIRYEVQIKTEAPEEKVRT

Organism: NCBI:txid412755

Foldseek 3Di:
DDDDDFDKDWDDDDDQWIWIDGPPDIAIAWDDVVVVTDPPHHHPQVVVQVVVQVVVVVVLVVVCVVLVWDWPDKGKDKDWDFADDDDADPDGDDPGTTPDMDIDIDTDTPDDPVSSVD

Secondary structure (DSSP, 8-state):
--------EEEEEETTEEEEEETTEEEEE---GGGTS-SSS--HHHHHHHHHHHHHHHHHHHHHHHTT--EEEEEEEEEEEEE------TT-----EEEEEEEEEEEEESS-HHHHH-